Protein AF-A0A352SA47-F1 (afdb_monomer)

Nearest PDB structures (foldseek):
  4cxf-assembly1_A  TM=2.805E-01  e=4.822E+00  Cupriavidus metallidurans CH34

Radius of gyration: 16.5 Å; Cα contacts (8 Å, |Δi|>4): 156; chains: 1; bounding box: 42×21×45 Å

Structure (mmCIF, N/CA/C/O backbone):
data_AF-A0A352SA47-F1
#
_entry.id   AF-A0A352SA47-F1
#
loop_
_atom_site.group_PDB
_atom_site.id
_atom_site.type_symbol
_atom_site.label_atom_id
_atom_site.label_alt_id
_atom_site.label_comp_id
_atom_site.label_asym_id
_atom_site.label_entity_id
_atom_site.label_seq_id
_atom_site.pdbx_PDB_ins_code
_atom_site.Cartn_x
_atom_site.Cartn_y
_atom_site.Cartn_z
_atom_site.occupancy
_atom_site.B_iso_or_equiv
_atom_site.auth_seq_id
_atom_site.auth_comp_id
_atom_site.auth_asym_id
_atom_site.auth_atom_id
_atom_site.pdbx_PDB_model_num
ATOM 1 N N . MET A 1 1 ? 25.104 5.278 -18.952 1.00 51.91 1 MET A N 1
ATOM 2 C CA . MET A 1 1 ? 24.381 4.469 -19.954 1.00 51.91 1 MET A CA 1
ATOM 3 C C . MET A 1 1 ? 23.045 4.196 -19.289 1.00 51.91 1 MET A C 1
ATOM 5 O O . MET A 1 1 ? 23.077 3.979 -18.088 1.00 51.91 1 MET A O 1
ATOM 9 N N . ALA A 1 2 ? 21.920 4.401 -19.976 1.00 59.72 2 ALA A N 1
ATOM 10 C CA . ALA A 1 2 ? 20.608 4.219 -19.349 1.00 59.72 2 ALA A CA 1
ATOM 11 C C . ALA A 1 2 ? 20.424 2.747 -18.971 1.00 59.72 2 ALA A C 1
ATOM 13 O O . ALA A 1 2 ? 20.912 1.875 -19.696 1.00 59.72 2 ALA A O 1
ATOM 14 N N . ILE A 1 3 ? 19.754 2.482 -17.855 1.00 65.81 3 ILE A N 1
ATOM 15 C CA . ILE A 1 3 ? 19.500 1.116 -17.407 1.00 65.81 3 ILE A CA 1
ATOM 16 C C . ILE A 1 3 ? 18.311 0.573 -18.187 1.00 65.81 3 ILE A C 1
ATOM 18 O O . ILE A 1 3 ? 17.185 1.040 -18.040 1.00 65.81 3 ILE A O 1
ATOM 22 N N . GLU A 1 4 ? 18.568 -0.430 -19.022 1.00 72.25 4 GLU A N 1
ATOM 23 C CA . GLU A 1 4 ? 17.527 -1.169 -19.730 1.00 72.25 4 GLU A CA 1
ATOM 24 C C . GLU A 1 4 ? 17.240 -2.469 -18.971 1.00 72.25 4 GLU A C 1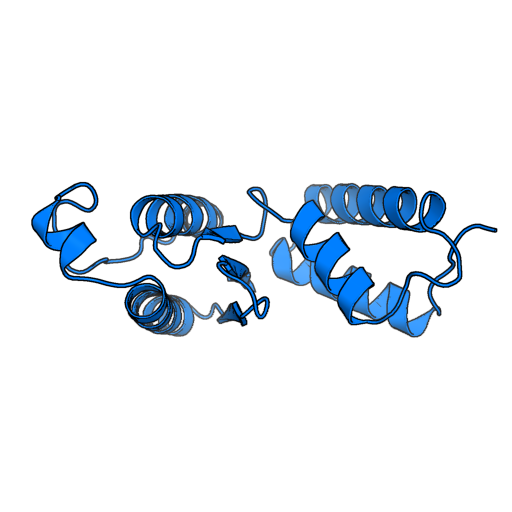
ATOM 26 O O . GLU A 1 4 ? 18.128 -3.304 -18.779 1.00 72.25 4 GLU A O 1
ATOM 31 N N . LEU A 1 5 ? 15.995 -2.642 -18.522 1.00 78.69 5 LEU A N 1
ATOM 32 C CA . LEU A 1 5 ? 15.537 -3.913 -17.963 1.00 78.69 5 LEU A CA 1
ATOM 33 C C . LEU A 1 5 ? 15.487 -4.980 -19.065 1.00 78.69 5 LEU A C 1
ATOM 35 O O . LEU A 1 5 ? 15.150 -4.692 -20.211 1.00 78.69 5 LEU A O 1
ATOM 39 N N . GLU A 1 6 ? 15.768 -6.234 -18.709 1.00 84.88 6 GLU A N 1
ATOM 40 C CA . GLU A 1 6 ? 15.513 -7.368 -19.604 1.00 84.88 6 GLU A CA 1
ATOM 41 C C . GLU A 1 6 ? 14.014 -7.447 -19.957 1.00 84.88 6 GLU A C 1
ATOM 43 O O . GLU A 1 6 ? 13.167 -7.163 -19.106 1.00 84.88 6 GLU A O 1
ATOM 48 N N . ASP A 1 7 ? 13.676 -7.892 -21.177 1.00 84.62 7 ASP A N 1
ATOM 49 C CA . ASP A 1 7 ? 12.287 -7.945 -21.673 1.00 84.62 7 ASP A CA 1
ATOM 50 C C . ASP A 1 7 ? 11.324 -8.633 -20.680 1.00 84.62 7 ASP A C 1
ATOM 52 O O . ASP A 1 7 ? 10.235 -8.131 -20.409 1.00 84.62 7 ASP A O 1
ATOM 56 N N . ASP A 1 8 ? 11.736 -9.759 -20.081 1.00 87.12 8 ASP A N 1
ATOM 57 C CA . ASP A 1 8 ? 10.920 -10.499 -19.107 1.00 87.12 8 ASP A CA 1
ATOM 58 C C . ASP A 1 8 ? 10.663 -9.695 -17.815 1.00 87.12 8 ASP A C 1
ATOM 60 O O . ASP A 1 8 ? 9.581 -9.783 -17.223 1.00 87.12 8 ASP A O 1
ATOM 64 N N . ALA A 1 9 ? 11.644 -8.902 -17.369 1.00 85.94 9 ALA A N 1
ATOM 65 C CA . ALA A 1 9 ? 11.528 -8.058 -16.183 1.00 85.94 9 ALA A CA 1
ATOM 66 C C . ALA A 1 9 ? 10.625 -6.846 -16.454 1.00 85.94 9 ALA A C 1
ATOM 68 O O . ALA A 1 9 ? 9.748 -6.544 -15.641 1.00 85.94 9 ALA A O 1
ATOM 69 N N . GLN A 1 10 ? 10.765 -6.209 -17.619 1.00 88.06 10 GLN A N 1
ATOM 70 C CA . GLN A 1 10 ? 9.882 -5.125 -18.055 1.00 88.06 10 GLN A CA 1
ATOM 71 C C . GLN A 1 10 ? 8.420 -5.588 -18.164 1.00 88.06 10 GLN A C 1
ATOM 73 O O . GLN A 1 10 ? 7.501 -4.902 -17.700 1.00 88.06 10 GLN A O 1
ATOM 78 N N . ASP A 1 11 ? 8.200 -6.785 -18.709 1.00 90.75 11 ASP A N 1
ATOM 79 C CA . ASP A 1 11 ? 6.885 -7.423 -18.786 1.00 90.75 11 ASP A CA 1
ATOM 80 C C . ASP A 1 11 ? 6.290 -7.679 -17.394 1.00 90.75 11 ASP A C 1
ATOM 82 O O . ASP A 1 11 ? 5.097 -7.448 -17.164 1.00 90.75 11 ASP A O 1
ATOM 86 N N . ALA A 1 12 ? 7.105 -8.161 -16.451 1.00 91.44 12 ALA A N 1
ATOM 87 C CA . ALA A 1 12 ? 6.676 -8.413 -15.079 1.00 91.44 12 ALA A CA 1
ATOM 88 C C . ALA A 1 12 ? 6.284 -7.116 -14.356 1.00 91.44 12 ALA A C 1
ATOM 90 O O . ALA A 1 12 ? 5.215 -7.057 -13.745 1.00 91.44 12 ALA A O 1
ATOM 91 N N . VAL A 1 13 ? 7.099 -6.067 -14.481 1.00 91.81 13 VAL A N 1
ATOM 92 C CA . VAL A 1 13 ? 6.841 -4.743 -13.897 1.00 91.81 13 VAL A CA 1
ATOM 93 C C . VAL A 1 13 ? 5.573 -4.119 -14.482 1.00 91.81 13 VAL A C 1
ATOM 95 O O . VAL A 1 13 ? 4.711 -3.648 -13.742 1.00 91.81 13 VAL A O 1
ATOM 98 N N . SER A 1 14 ? 5.393 -4.197 -15.801 1.00 91.94 14 SER A N 1
ATOM 99 C CA . SER A 1 14 ? 4.187 -3.695 -16.473 1.00 91.94 14 SER A CA 1
ATOM 100 C C . SER A 1 14 ? 2.919 -4.389 -15.979 1.00 91.94 14 SER A C 1
ATOM 102 O O . SER A 1 14 ? 1.900 -3.742 -15.724 1.00 91.94 14 SER A O 1
ATOM 104 N N . ARG A 1 15 ? 2.975 -5.713 -15.792 1.00 93.94 15 ARG A N 1
ATOM 105 C CA . ARG A 1 15 ? 1.858 -6.485 -15.227 1.00 93.94 15 ARG A CA 1
ATOM 106 C C . ARG A 1 15 ? 1.603 -6.125 -13.765 1.00 93.94 15 ARG A C 1
ATOM 108 O O . ARG A 1 15 ? 0.442 -6.057 -13.373 1.00 93.94 15 ARG A O 1
ATOM 115 N N . LEU A 1 16 ? 2.651 -5.877 -12.981 1.00 94.06 16 LEU A N 1
ATOM 116 C CA . LEU A 1 16 ? 2.525 -5.459 -11.586 1.00 94.06 16 LEU A CA 1
ATOM 117 C C . LEU A 1 16 ? 1.803 -4.111 -11.470 1.00 94.06 16 LEU A C 1
ATOM 119 O O . LEU A 1 16 ? 0.809 -4.032 -10.753 1.00 94.06 16 LEU A O 1
ATOM 123 N N . PHE A 1 17 ? 2.217 -3.087 -12.223 1.00 95.31 17 PHE A N 1
ATOM 124 C CA . PHE A 1 17 ? 1.521 -1.794 -12.216 1.00 95.31 17 PHE A CA 1
ATOM 125 C C . PHE A 1 17 ? 0.058 -1.916 -12.651 1.00 95.31 17 PHE A C 1
ATOM 127 O O . PHE A 1 17 ? -0.811 -1.276 -12.062 1.00 95.31 17 PHE A O 1
ATOM 134 N N . ALA A 1 18 ? -0.242 -2.763 -13.639 1.00 94.81 18 ALA A N 1
ATOM 135 C CA . ALA A 1 18 ? -1.621 -2.996 -14.060 1.00 94.81 18 ALA A CA 1
ATOM 136 C C . ALA A 1 18 ? -2.487 -3.617 -12.946 1.00 94.81 18 ALA A C 1
ATOM 138 O O . ALA A 1 18 ? -3.664 -3.270 -12.828 1.00 94.81 18 ALA A O 1
ATOM 139 N N . LEU A 1 19 ? -1.912 -4.511 -12.131 1.00 95.38 19 LEU A N 1
ATOM 140 C CA . LEU A 1 19 ? -2.580 -5.100 -10.965 1.00 95.38 19 LEU A CA 1
ATOM 141 C C . LEU A 1 19 ? -2.781 -4.065 -9.851 1.00 95.38 19 LEU A C 1
ATOM 143 O O . LEU A 1 19 ? -3.899 -3.908 -9.377 1.00 95.38 19 LEU A O 1
ATOM 147 N N . ILE A 1 20 ? -1.732 -3.318 -9.496 1.00 95.44 20 ILE A N 1
ATOM 148 C CA . ILE A 1 20 ? -1.760 -2.267 -8.458 1.00 95.44 20 ILE A CA 1
ATOM 149 C C . ILE A 1 20 ? -2.789 -1.172 -8.781 1.00 95.44 20 ILE A C 1
ATOM 151 O O . ILE A 1 20 ? -3.477 -0.638 -7.909 1.00 95.44 20 ILE A O 1
ATOM 155 N N . ASN A 1 21 ? -2.910 -0.825 -10.061 1.00 94.81 21 ASN A N 1
ATOM 156 C CA . ASN A 1 21 ? -3.860 0.178 -10.528 1.00 94.81 21 ASN A CA 1
ATOM 157 C C . ASN A 1 21 ? -5.235 -0.400 -10.864 1.00 94.81 21 ASN A C 1
ATOM 159 O O . ASN A 1 21 ? -6.076 0.321 -11.396 1.00 94.81 21 ASN A O 1
ATOM 163 N N . LEU A 1 22 ? -5.475 -1.682 -10.568 1.00 92.00 22 LEU A N 1
ATOM 164 C CA . LEU A 1 22 ? -6.785 -2.326 -10.683 1.00 92.00 22 LEU A CA 1
ATOM 165 C C . LEU A 1 22 ? -7.396 -2.195 -12.091 1.00 92.00 22 LEU A C 1
ATOM 167 O O . LEU A 1 22 ? -8.611 -2.092 -12.266 1.00 92.00 22 LEU A O 1
ATOM 171 N N . GLY A 1 23 ? -6.538 -2.188 -13.115 1.00 87.25 23 GLY A N 1
ATOM 172 C CA . GLY A 1 23 ? -6.934 -2.007 -14.511 1.00 87.25 23 GLY A CA 1
ATOM 173 C C . GLY A 1 23 ? -7.043 -0.556 -14.998 1.00 87.25 23 GLY A C 1
ATOM 174 O O . GLY A 1 23 ? -7.391 -0.362 -16.166 1.00 87.25 23 GLY A O 1
ATOM 175 N N . ASP A 1 24 ? -6.715 0.459 -14.188 1.00 93.19 24 ASP A N 1
ATOM 176 C CA . ASP A 1 24 ? -6.580 1.840 -14.670 1.00 93.19 24 ASP A CA 1
ATOM 177 C C . ASP A 1 24 ? -5.356 1.966 -15.592 1.00 93.19 24 ASP A C 1
ATOM 179 O O . ASP A 1 24 ? -4.200 2.107 -15.174 1.00 93.19 24 ASP A O 1
ATOM 183 N N . THR A 1 25 ? -5.627 1.916 -16.897 1.00 92.81 25 THR A N 1
ATOM 184 C CA . THR A 1 25 ? -4.597 1.995 -17.939 1.00 92.81 25 THR A CA 1
ATOM 185 C C . THR A 1 25 ? -3.894 3.351 -17.993 1.00 92.81 25 THR A C 1
ATOM 187 O O . THR A 1 25 ? -2.734 3.411 -18.403 1.00 92.81 25 THR A O 1
ATOM 190 N N . GLN A 1 26 ? -4.567 4.439 -17.597 1.00 94.31 26 GLN A N 1
ATOM 191 C CA . GLN A 1 26 ? -3.983 5.778 -17.640 1.00 94.31 26 GLN A CA 1
ATOM 192 C C . GLN A 1 26 ? -2.973 5.945 -16.506 1.00 94.31 26 GLN A C 1
ATOM 194 O O . GLN A 1 26 ? -1.846 6.371 -16.766 1.00 94.31 26 GLN A O 1
ATOM 199 N N . GLN A 1 27 ? -3.344 5.548 -15.285 1.00 93.19 27 GLN A N 1
ATOM 200 C CA . GLN A 1 27 ? -2.436 5.558 -14.137 1.00 93.19 27 GLN A CA 1
ATOM 201 C C . GLN A 1 27 ? -1.253 4.608 -14.363 1.00 93.19 27 GLN A C 1
ATOM 203 O O . GLN A 1 27 ? -0.107 5.012 -14.180 1.00 93.19 27 GLN A O 1
ATOM 208 N N . THR A 1 28 ? -1.516 3.404 -14.884 1.00 95.19 28 THR A N 1
ATOM 209 C CA . THR A 1 28 ? -0.475 2.416 -15.223 1.00 95.19 28 THR A CA 1
ATOM 210 C C . THR A 1 28 ? 0.540 2.969 -16.218 1.00 95.19 28 THR A C 1
ATOM 212 O O . THR A 1 28 ? 1.740 2.872 -15.987 1.00 95.19 28 THR A O 1
ATOM 215 N N . THR A 1 29 ? 0.075 3.588 -17.310 1.00 94.81 29 THR A N 1
ATOM 216 C CA . THR A 1 29 ? 0.976 4.156 -18.327 1.00 94.81 29 THR A CA 1
ATOM 217 C C . THR A 1 29 ? 1.823 5.282 -17.737 1.00 94.81 29 THR A C 1
ATOM 219 O O . THR A 1 29 ? 3.024 5.326 -17.973 1.00 94.81 29 THR A O 1
ATOM 222 N N . ARG A 1 30 ? 1.217 6.170 -16.936 1.00 95.56 30 ARG A N 1
ATOM 223 C CA . ARG A 1 30 ? 1.944 7.272 -16.293 1.00 95.56 30 ARG A CA 1
ATOM 224 C C . ARG A 1 30 ? 3.032 6.757 -15.348 1.00 95.56 30 ARG A C 1
ATOM 226 O O . ARG A 1 30 ? 4.149 7.253 -15.404 1.00 95.56 30 ARG A O 1
ATOM 233 N N . GLN A 1 31 ? 2.711 5.786 -14.496 1.00 95.50 31 GLN A N 1
ATOM 234 C CA . GLN A 1 31 ? 3.663 5.228 -13.532 1.00 95.50 31 GLN A CA 1
ATOM 235 C C . GLN A 1 31 ? 4.795 4.450 -14.210 1.00 95.50 31 GLN A C 1
ATOM 237 O O . GLN A 1 31 ? 5.937 4.546 -13.772 1.00 95.50 31 GLN A O 1
ATOM 242 N N . LEU A 1 32 ? 4.513 3.755 -15.315 1.00 94.00 32 LEU A N 1
ATOM 243 C CA . LEU A 1 32 ? 5.557 3.127 -16.127 1.00 94.00 32 LEU A CA 1
ATOM 244 C C . LEU A 1 32 ? 6.517 4.155 -16.727 1.00 94.00 32 LEU A C 1
ATOM 246 O O . LEU A 1 32 ? 7.721 3.963 -16.630 1.00 94.00 32 LEU A O 1
ATOM 250 N N . THR A 1 33 ? 6.006 5.266 -17.265 1.00 94.38 33 THR A N 1
ATOM 251 C CA . THR A 1 33 ? 6.866 6.350 -17.764 1.00 94.38 33 THR A CA 1
ATOM 252 C C . THR A 1 33 ? 7.733 6.945 -16.655 1.00 94.38 33 THR A C 1
ATOM 254 O O . THR A 1 33 ? 8.917 7.157 -16.873 1.00 94.38 33 THR A O 1
ATOM 257 N N . LEU A 1 34 ? 7.185 7.156 -15.452 1.00 94.44 34 LEU A N 1
ATOM 258 C CA . LEU A 1 34 ? 7.977 7.632 -14.309 1.00 94.44 34 LEU A CA 1
ATOM 259 C C . LEU A 1 34 ? 9.086 6.646 -13.923 1.00 94.44 34 LEU A C 1
ATOM 261 O O . LEU A 1 34 ? 10.173 7.068 -13.538 1.00 94.44 34 LEU A O 1
ATOM 265 N N . LEU A 1 35 ? 8.825 5.341 -14.030 1.00 91.94 35 LEU A N 1
ATOM 266 C CA . LEU A 1 35 ? 9.842 4.330 -13.767 1.00 91.94 35 LEU A CA 1
ATOM 267 C C . LEU A 1 35 ? 10.930 4.337 -14.842 1.00 91.94 35 LEU A C 1
ATOM 269 O O . LEU A 1 35 ? 12.103 4.261 -14.501 1.00 91.94 35 LEU A O 1
ATOM 273 N N . GLU A 1 36 ? 10.555 4.434 -16.118 1.00 90.31 36 GLU A N 1
ATOM 274 C CA . GLU A 1 36 ? 11.511 4.555 -17.225 1.00 90.31 36 GLU A CA 1
ATOM 275 C C . GLU A 1 36 ? 12.420 5.777 -17.026 1.00 90.31 36 GLU A C 1
ATOM 277 O O . GLU A 1 36 ? 13.639 5.642 -17.083 1.00 90.31 36 GLU A O 1
ATOM 282 N N . GLU A 1 37 ? 11.849 6.935 -16.680 1.00 91.06 37 GLU A N 1
ATOM 283 C CA . GLU A 1 37 ? 12.605 8.153 -16.358 1.00 91.06 37 GLU A CA 1
ATOM 284 C C . GLU A 1 37 ? 13.556 7.943 -15.163 1.00 91.06 37 GLU A C 1
ATOM 286 O O . GLU A 1 37 ? 14.724 8.326 -15.223 1.00 91.06 37 GLU A O 1
ATOM 291 N N . ALA A 1 38 ? 13.096 7.282 -14.094 1.00 88.69 38 ALA A N 1
ATOM 292 C CA . ALA A 1 38 ? 13.930 6.989 -12.927 1.00 88.69 38 ALA A CA 1
ATOM 293 C C . ALA A 1 38 ? 15.090 6.023 -13.243 1.00 88.69 38 ALA A C 1
ATOM 295 O O . ALA A 1 38 ? 16.180 6.165 -12.688 1.00 88.69 38 ALA A O 1
ATOM 296 N N . LEU A 1 39 ? 14.875 5.051 -14.135 1.00 86.25 39 LEU A N 1
ATOM 297 C CA . LEU A 1 39 ? 15.903 4.102 -14.577 1.00 86.25 39 LEU A CA 1
ATOM 298 C C . LEU A 1 39 ? 16.916 4.735 -15.541 1.00 86.25 39 LEU A C 1
ATOM 300 O O . LEU A 1 39 ? 18.081 4.335 -15.554 1.00 86.25 39 LEU A O 1
ATOM 304 N N . GLU A 1 40 ? 16.507 5.727 -16.334 1.00 86.31 40 GLU A N 1
ATOM 305 C CA . GLU A 1 40 ? 17.422 6.509 -17.174 1.00 86.31 40 GLU A CA 1
ATOM 306 C C . GLU A 1 40 ? 18.388 7.364 -16.339 1.00 86.31 40 GLU A C 1
ATOM 308 O O . GLU A 1 40 ? 19.558 7.507 -16.715 1.00 86.31 40 GLU A O 1
ATOM 313 N N . ASP A 1 41 ? 17.908 7.898 -15.213 1.00 83.12 41 ASP A N 1
ATOM 314 C CA . ASP A 1 41 ? 18.685 8.726 -14.283 1.00 83.12 41 ASP A CA 1
ATOM 315 C C . ASP A 1 41 ? 19.559 7.906 -13.311 1.00 83.12 41 ASP A C 1
ATOM 317 O O . ASP A 1 41 ? 20.484 8.454 -12.704 1.00 83.12 41 ASP A O 1
ATOM 321 N N . ALA A 1 42 ? 19.300 6.604 -13.167 1.00 79.62 42 ALA A N 1
ATOM 322 C CA . ALA A 1 42 ? 20.062 5.710 -12.298 1.00 79.62 42 ALA A CA 1
ATOM 323 C C . ALA A 1 42 ? 21.415 5.293 -12.916 1.00 79.62 42 ALA A C 1
ATOM 325 O O . ALA A 1 42 ? 21.554 5.100 -14.127 1.00 79.62 42 ALA A O 1
ATOM 326 N N . GLU A 1 43 ? 22.445 5.136 -12.077 1.00 70.75 43 GLU A N 1
ATOM 327 C CA . GLU A 1 43 ? 23.757 4.641 -12.512 1.00 70.75 43 GLU A CA 1
ATOM 328 C C . GLU A 1 43 ? 23.738 3.105 -12.659 1.00 70.75 43 GLU A C 1
ATOM 330 O O . GLU A 1 43 ? 23.153 2.405 -11.842 1.00 70.75 43 GLU A O 1
ATOM 335 N N . GLU A 1 44 ? 24.389 2.553 -13.695 1.00 62.69 44 GLU A N 1
ATOM 336 C CA . GLU A 1 44 ? 24.332 1.117 -14.068 1.00 62.69 44 GLU A CA 1
ATOM 337 C C . GLU A 1 44 ? 24.664 0.120 -12.938 1.00 62.69 44 GLU A C 1
ATOM 339 O O . GLU A 1 44 ? 24.214 -1.022 -12.988 1.00 62.69 44 GLU A O 1
ATOM 344 N N . ASP A 1 45 ? 25.442 0.532 -11.933 1.00 60.28 45 ASP A N 1
ATOM 345 C CA . ASP A 1 45 ? 25.815 -0.299 -10.779 1.00 60.28 45 ASP A CA 1
ATOM 346 C C . ASP A 1 45 ? 24.781 -0.247 -9.622 1.00 60.28 45 ASP A C 1
ATOM 348 O O . ASP A 1 45 ? 24.936 -0.990 -8.651 1.00 60.28 45 ASP A O 1
ATOM 352 N N . ASP A 1 46 ? 23.730 0.582 -9.715 1.00 59.41 46 ASP A N 1
ATOM 353 C CA . ASP A 1 46 ? 22.775 0.862 -8.625 1.00 59.41 46 ASP A CA 1
ATOM 354 C C . ASP A 1 46 ? 21.435 0.105 -8.721 1.00 59.41 46 ASP A C 1
ATOM 356 O O . ASP A 1 46 ? 20.636 0.176 -7.786 1.00 59.41 46 ASP A O 1
ATOM 360 N N . VAL A 1 47 ? 21.146 -0.627 -9.807 1.00 63.62 47 VAL A N 1
ATOM 361 C CA . VAL A 1 47 ? 19.847 -1.318 -9.957 1.00 6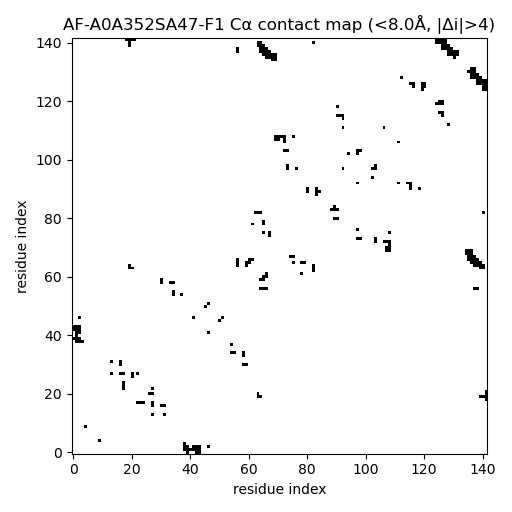3.62 47 VAL A CA 1
ATOM 362 C C . VAL A 1 47 ? 19.969 -2.808 -9.672 1.00 63.62 47 VAL A C 1
ATOM 364 O O . VAL A 1 47 ? 20.144 -3.642 -10.559 1.00 63.62 47 VAL A O 1
ATOM 367 N N . ASP A 1 48 ? 19.828 -3.147 -8.395 1.00 79.62 48 ASP A N 1
ATOM 368 C CA . ASP A 1 48 ? 19.436 -4.483 -7.969 1.00 79.62 48 ASP A CA 1
ATOM 369 C C . ASP A 1 48 ? 17.906 -4.585 -7.788 1.00 79.62 48 ASP A C 1
ATOM 371 O O . ASP A 1 48 ? 17.145 -3.635 -7.998 1.00 79.62 48 ASP A O 1
ATOM 375 N N . ALA A 1 49 ? 17.425 -5.781 -7.437 1.00 79.94 49 ALA A N 1
ATOM 376 C CA . ALA A 1 49 ? 15.993 -6.020 -7.257 1.00 79.94 49 ALA A CA 1
ATOM 377 C C . ALA A 1 49 ? 15.386 -5.183 -6.114 1.00 79.94 49 ALA A C 1
ATOM 379 O O . ALA A 1 49 ? 14.200 -4.859 -6.160 1.00 79.94 49 ALA A O 1
ATOM 380 N N . GLU A 1 50 ? 16.181 -4.845 -5.097 1.00 82.56 50 GLU A N 1
ATOM 381 C CA . GLU A 1 50 ? 15.748 -4.047 -3.949 1.00 82.56 50 GLU A CA 1
ATOM 382 C C . GLU A 1 50 ? 15.632 -2.568 -4.330 1.00 82.56 50 GLU A C 1
ATOM 384 O O . GLU A 1 50 ? 14.614 -1.938 -4.040 1.00 82.56 50 GLU A O 1
ATOM 389 N N . ALA A 1 51 ? 16.606 -2.043 -5.074 1.00 84.31 51 ALA A N 1
ATOM 390 C CA . ALA A 1 51 ? 16.569 -0.708 -5.650 1.00 84.31 51 ALA A CA 1
ATOM 391 C C . ALA A 1 51 ? 15.369 -0.540 -6.590 1.00 84.31 51 ALA A C 1
ATOM 393 O O . ALA A 1 51 ? 14.636 0.440 -6.469 1.00 84.31 51 ALA A O 1
ATOM 394 N N . LEU A 1 52 ? 15.099 -1.518 -7.463 1.00 86.88 52 LEU A N 1
ATOM 395 C CA . LEU A 1 52 ? 13.927 -1.483 -8.343 1.00 86.88 52 LEU A CA 1
ATOM 396 C C . LEU A 1 52 ? 12.613 -1.470 -7.547 1.00 86.88 52 LEU A C 1
ATOM 398 O O . LEU A 1 52 ? 11.713 -0.688 -7.855 1.00 86.88 52 LEU A O 1
ATOM 402 N N . LEU A 1 53 ? 12.495 -2.311 -6.514 1.00 87.81 53 LEU A N 1
ATOM 403 C CA . LEU A 1 53 ? 11.306 -2.340 -5.661 1.00 87.81 53 LEU A CA 1
ATOM 404 C C . LEU A 1 53 ? 11.124 -1.019 -4.902 1.00 87.81 53 LEU A C 1
ATOM 406 O O . LEU A 1 53 ? 9.999 -0.535 -4.781 1.00 87.81 53 LEU A O 1
ATOM 410 N N . SER A 1 54 ? 12.224 -0.415 -4.449 1.00 88.88 54 SER A N 1
ATOM 411 C CA . SER A 1 54 ? 12.235 0.907 -3.822 1.00 88.88 54 SER A CA 1
ATOM 412 C C . SER A 1 54 ? 11.732 1.993 -4.782 1.00 88.88 54 SER A C 1
ATOM 414 O O . SER A 1 54 ? 10.843 2.758 -4.418 1.00 88.88 54 SER A O 1
ATOM 416 N N . GLN A 1 55 ? 12.188 2.000 -6.042 1.00 91.50 55 GLN A N 1
ATOM 417 C CA . GLN A 1 55 ? 11.692 2.940 -7.061 1.00 91.50 55 GLN A CA 1
ATOM 418 C C . GLN A 1 55 ? 10.197 2.757 -7.340 1.00 91.50 55 GLN A C 1
ATOM 420 O O . GLN A 1 55 ? 9.446 3.729 -7.381 1.00 91.50 55 GLN A O 1
ATOM 425 N N . ILE A 1 56 ? 9.736 1.509 -7.482 1.00 92.81 56 ILE A N 1
ATOM 426 C CA . ILE A 1 56 ? 8.305 1.221 -7.658 1.00 92.81 56 ILE A CA 1
ATOM 427 C C . ILE A 1 56 ? 7.512 1.761 -6.466 1.00 92.81 56 ILE A C 1
ATOM 429 O O . ILE A 1 56 ? 6.494 2.417 -6.668 1.00 92.81 56 ILE A O 1
ATOM 433 N N . LYS A 1 57 ? 7.995 1.525 -5.243 1.00 92.94 57 LYS A N 1
ATOM 434 C CA . LYS A 1 57 ? 7.392 2.030 -4.008 1.00 92.94 57 LYS A CA 1
ATOM 435 C C . LYS A 1 57 ? 7.282 3.555 -4.005 1.00 92.94 57 LYS A C 1
ATOM 437 O O . LYS A 1 57 ? 6.219 4.052 -3.662 1.00 92.94 57 LYS A O 1
ATOM 442 N N . GLU A 1 58 ? 8.312 4.289 -4.425 1.00 92.56 58 GLU A N 1
ATOM 443 C CA . GLU A 1 58 ? 8.260 5.760 -4.522 1.00 92.56 58 GLU A CA 1
ATOM 444 C C . GLU A 1 58 ? 7.230 6.238 -5.561 1.00 92.56 58 GLU A C 1
ATOM 446 O O . GLU A 1 58 ? 6.532 7.223 -5.341 1.00 92.56 58 GLU A O 1
ATOM 451 N N . ILE A 1 59 ? 7.095 5.526 -6.683 1.00 94.94 59 ILE A N 1
ATOM 452 C CA . ILE A 1 59 ? 6.193 5.901 -7.785 1.00 94.94 59 ILE A CA 1
ATOM 453 C C . ILE A 1 59 ? 4.717 5.648 -7.455 1.00 94.94 59 ILE A C 1
ATOM 455 O O . ILE A 1 59 ? 3.839 6.370 -7.937 1.00 94.94 59 ILE A O 1
ATOM 459 N N . ILE A 1 60 ? 4.422 4.589 -6.701 1.00 93.88 60 ILE A N 1
ATOM 460 C CA . ILE A 1 60 ? 3.043 4.251 -6.321 1.00 93.88 60 ILE A CA 1
ATOM 461 C C . ILE A 1 60 ? 2.600 4.942 -5.035 1.00 93.88 60 ILE A C 1
ATOM 463 O O . ILE A 1 60 ? 1.397 4.958 -4.766 1.00 93.88 60 ILE A O 1
ATOM 467 N N . ASP A 1 61 ? 3.532 5.468 -4.239 1.00 90.06 61 ASP A N 1
ATOM 468 C CA . ASP A 1 61 ? 3.221 6.062 -2.943 1.00 90.06 61 ASP A CA 1
ATOM 469 C C . ASP A 1 61 ? 2.140 7.141 -3.071 1.00 90.06 61 ASP A C 1
ATOM 471 O O . ASP A 1 61 ? 2.125 7.932 -4.017 1.00 90.06 61 ASP A O 1
ATOM 475 N N . TRP A 1 62 ? 1.199 7.131 -2.130 1.00 78.81 62 TRP A N 1
ATOM 476 C CA . TRP A 1 62 ? 0.067 8.059 -2.049 1.00 78.81 62 TRP A CA 1
ATOM 477 C C . TRP A 1 62 ? -0.929 8.046 -3.232 1.00 78.81 62 TRP A C 1
ATOM 479 O O . TRP A 1 62 ? -1.943 8.743 -3.200 1.00 78.81 62 TRP A O 1
ATOM 489 N N . GLU A 1 63 ? -0.680 7.263 -4.287 1.00 88.94 63 GLU A N 1
ATOM 490 C CA . GLU A 1 63 ? -1.550 7.183 -5.469 1.00 88.94 63 GLU A CA 1
ATOM 491 C C . GLU A 1 63 ? -2.155 5.792 -5.668 1.00 88.94 63 GLU A C 1
ATOM 493 O O . GLU A 1 63 ? -3.334 5.651 -6.009 1.00 88.94 63 GLU A O 1
ATOM 498 N N . SER A 1 64 ? -1.341 4.751 -5.511 1.00 92.50 64 SER A N 1
ATOM 499 C CA . SER A 1 64 ? -1.784 3.363 -5.640 1.00 92.50 64 SER A CA 1
ATOM 500 C C . SER A 1 64 ? -1.118 2.366 -4.694 1.00 92.50 64 SER A C 1
ATOM 502 O O . SER A 1 64 ? -1.489 1.191 -4.689 1.00 92.50 64 SER A O 1
ATOM 504 N N . GLY A 1 65 ? -0.231 2.846 -3.830 1.00 94.12 65 GLY A N 1
ATOM 505 C CA . GLY A 1 65 ? 0.286 2.153 -2.663 1.00 94.12 65 GLY A CA 1
ATOM 506 C C . GLY A 1 65 ? 0.364 3.092 -1.462 1.00 94.12 65 GLY A C 1
ATOM 507 O O . GLY A 1 65 ? -0.188 4.192 -1.477 1.00 94.12 65 GLY A O 1
ATOM 508 N N . PHE A 1 66 ? 1.040 2.641 -0.417 1.00 94.56 66 PHE A N 1
ATOM 509 C CA . PHE A 1 66 ? 1.296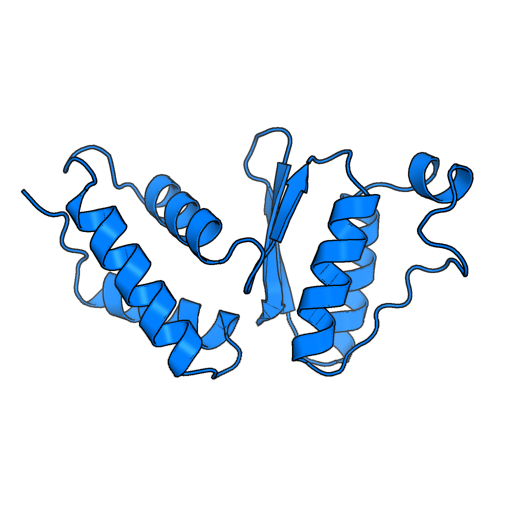 3.418 0.788 1.00 94.56 66 PHE A CA 1
ATOM 510 C C . PHE A 1 66 ? 2.742 3.237 1.243 1.00 94.56 66 PHE A C 1
ATOM 512 O O . PHE A 1 66 ? 3.346 2.181 1.025 1.00 94.56 66 PHE A O 1
ATOM 519 N N . TYR A 1 67 ? 3.257 4.246 1.935 1.00 94.81 67 TYR A N 1
ATOM 520 C CA . TYR A 1 67 ? 4.480 4.191 2.718 1.00 94.81 67 TYR A CA 1
ATOM 521 C C . TYR A 1 67 ? 4.301 4.978 4.016 1.00 94.81 67 TYR A C 1
ATOM 523 O O . TYR A 1 67 ? 4.069 6.184 3.992 1.00 94.81 67 TYR A O 1
ATOM 531 N N . VAL A 1 68 ? 4.395 4.297 5.157 1.00 94.19 68 VAL A N 1
ATOM 532 C CA . VAL A 1 68 ? 4.068 4.876 6.469 1.00 94.19 68 VAL A CA 1
ATOM 533 C C . VAL A 1 68 ? 5.109 4.521 7.520 1.00 94.19 68 VAL A C 1
ATOM 535 O O . VAL A 1 68 ? 5.659 3.421 7.507 1.00 94.19 68 VAL A O 1
ATOM 538 N N . ASP A 1 69 ? 5.374 5.447 8.445 1.00 94.12 69 ASP A N 1
ATOM 539 C CA . ASP A 1 69 ? 6.234 5.192 9.608 1.00 94.12 69 ASP A CA 1
ATOM 540 C C . ASP A 1 69 ? 5.583 4.132 10.509 1.00 94.12 69 ASP A C 1
ATOM 542 O O . ASP A 1 69 ? 4.365 4.108 10.697 1.00 94.12 69 ASP A O 1
ATOM 546 N N . TRP A 1 70 ? 6.394 3.241 11.078 1.00 92.81 70 TRP A N 1
ATOM 547 C CA . TRP A 1 70 ? 5.917 2.113 11.885 1.00 92.81 70 TRP A CA 1
ATOM 548 C C . TRP A 1 70 ? 5.082 2.514 13.112 1.00 92.81 70 TRP A C 1
ATOM 550 O O . TRP A 1 70 ? 4.309 1.692 13.611 1.00 92.81 70 TRP A O 1
ATOM 560 N N . LYS A 1 71 ? 5.241 3.747 13.612 1.00 92.06 71 LYS A N 1
ATOM 561 C CA . LYS A 1 71 ? 4.474 4.282 14.750 1.00 92.06 71 LYS A CA 1
ATOM 562 C C . LYS A 1 71 ? 3.313 5.186 14.327 1.00 92.06 71 LYS A C 1
ATOM 564 O O . LYS A 1 71 ? 2.568 5.641 15.189 1.00 92.06 71 LYS A O 1
ATOM 569 N N . ASP A 1 72 ? 3.197 5.502 13.039 1.00 94.12 72 ASP A N 1
ATOM 570 C CA . ASP A 1 72 ? 2.216 6.458 12.528 1.00 94.12 72 ASP A CA 1
ATOM 571 C C . ASP A 1 72 ? 0.934 5.740 12.094 1.00 94.12 72 ASP A C 1
ATOM 573 O O . ASP A 1 72 ? 0.658 5.495 10.916 1.00 94.12 72 ASP A O 1
ATOM 577 N N . VAL A 1 73 ? 0.167 5.357 13.113 1.00 95.06 73 VAL A N 1
ATOM 578 C CA . VAL A 1 73 ? -1.130 4.694 12.972 1.00 95.06 73 VAL A CA 1
ATOM 579 C C . VAL A 1 73 ? -2.127 5.560 12.198 1.00 95.06 73 VAL A C 1
ATOM 581 O O . VAL A 1 73 ? -2.843 5.049 11.336 1.00 95.06 73 VAL A O 1
ATOM 584 N N . GLU A 1 74 ? -2.158 6.860 12.486 1.00 94.19 74 GLU A N 1
ATOM 585 C CA . GLU A 1 74 ? -3.085 7.811 11.868 1.00 94.19 74 GLU A CA 1
ATOM 586 C C . GLU A 1 74 ? -2.856 7.881 10.353 1.00 94.19 74 GLU A C 1
ATOM 588 O O . GLU A 1 74 ? -3.792 7.690 9.568 1.00 94.19 74 GLU A O 1
ATOM 593 N N . SER A 1 75 ? -1.597 8.048 9.931 1.00 93.12 75 SER A N 1
ATOM 594 C CA . SER A 1 75 ? -1.245 8.056 8.510 1.00 93.12 75 SER A CA 1
ATOM 595 C C . SER A 1 75 ? -1.573 6.728 7.828 1.00 93.12 75 SER A C 1
ATOM 597 O O . SER A 1 75 ? -2.049 6.741 6.691 1.00 93.12 75 SER A O 1
ATOM 599 N N . PHE A 1 76 ? -1.378 5.584 8.497 1.00 95.06 76 PHE A N 1
ATOM 600 C CA . PHE A 1 76 ? -1.747 4.278 7.937 1.00 95.06 76 PHE A CA 1
ATOM 601 C C . PHE A 1 76 ? -3.248 4.165 7.659 1.00 95.06 76 PHE A C 1
ATOM 603 O O . PHE A 1 76 ? -3.636 3.787 6.550 1.00 95.06 76 PHE A O 1
ATOM 610 N N . ILE A 1 77 ? -4.085 4.537 8.629 1.00 95.38 77 ILE A N 1
ATOM 611 C CA . ILE A 1 77 ? -5.545 4.526 8.479 1.00 95.38 77 ILE A CA 1
ATOM 612 C C . ILE A 1 77 ? -5.967 5.447 7.331 1.00 95.38 77 ILE A C 1
ATOM 614 O O . ILE A 1 77 ? -6.724 5.032 6.451 1.00 95.38 77 ILE A O 1
ATOM 618 N N . GLY A 1 78 ? -5.436 6.672 7.298 1.00 94.25 78 GLY A N 1
ATOM 619 C CA . GLY A 1 78 ? -5.732 7.648 6.250 1.00 94.25 78 GLY A CA 1
ATOM 620 C C . GLY A 1 78 ? -5.366 7.149 4.850 1.00 94.25 78 GLY A C 1
ATOM 621 O O . GLY A 1 78 ? -6.209 7.182 3.948 1.00 94.25 78 GLY A O 1
ATOM 622 N N . CYS A 1 79 ? -4.146 6.623 4.679 1.00 94.06 79 CYS A N 1
ATOM 623 C CA . CYS A 1 79 ? -3.691 6.036 3.413 1.00 94.06 79 CYS A CA 1
ATOM 624 C C . CYS A 1 79 ? -4.613 4.908 2.966 1.00 94.06 79 CYS A C 1
ATOM 626 O O . CYS A 1 79 ? -5.049 4.861 1.815 1.00 94.06 79 CYS A O 1
ATOM 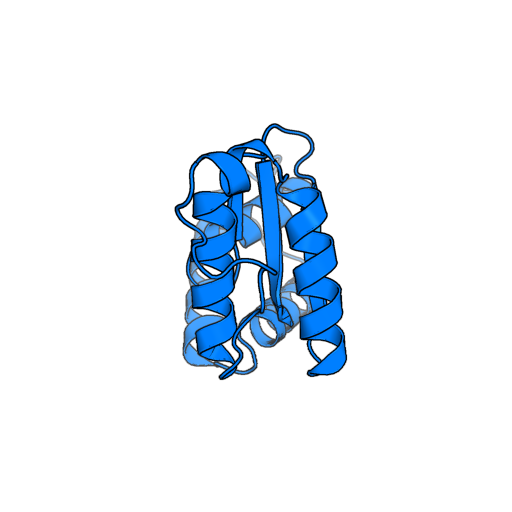628 N N . LEU A 1 80 ? -4.896 3.972 3.872 1.00 95.44 80 LEU A N 1
ATOM 629 C CA . LEU A 1 80 ? -5.622 2.775 3.499 1.00 95.44 80 LEU A CA 1
ATOM 630 C C . LEU A 1 80 ? -7.086 3.077 3.191 1.00 95.44 80 LEU A C 1
ATOM 632 O O . LEU A 1 80 ? -7.615 2.508 2.239 1.00 95.44 80 LEU A O 1
ATOM 636 N N . ASN A 1 81 ? -7.711 4.010 3.912 1.00 94.94 81 ASN A N 1
ATOM 637 C CA . ASN A 1 81 ? -9.052 4.492 3.588 1.00 94.94 81 ASN A CA 1
ATOM 638 C C . ASN A 1 81 ? -9.089 5.075 2.168 1.00 94.94 81 ASN A C 1
ATOM 640 O O . ASN A 1 81 ? -9.921 4.660 1.364 1.00 94.94 81 ASN A O 1
ATOM 644 N N . GLN A 1 82 ? -8.136 5.940 1.807 1.00 93.38 82 GLN A N 1
ATOM 645 C CA . GLN A 1 82 ? -8.049 6.506 0.455 1.00 93.38 82 GLN A CA 1
ATOM 646 C C . GLN A 1 82 ? -7.835 5.430 -0.625 1.00 93.38 82 GLN A C 1
ATOM 648 O O . GLN A 1 82 ? -8.425 5.493 -1.707 1.00 93.38 82 GLN A O 1
ATOM 653 N N . LEU A 1 83 ? -7.008 4.418 -0.352 1.00 94.38 83 LEU A N 1
ATOM 654 C CA . LEU A 1 83 ? -6.820 3.298 -1.275 1.00 94.38 83 LEU A CA 1
ATOM 655 C C . LEU A 1 83 ? -8.092 2.450 -1.411 1.00 94.38 83 LEU A C 1
ATOM 657 O O . LEU A 1 83 ? -8.409 2.015 -2.518 1.00 94.38 83 LEU A O 1
ATOM 661 N N . CYS A 1 84 ? -8.834 2.241 -0.322 1.00 94.62 84 CYS A N 1
ATOM 662 C CA . CYS A 1 84 ? -10.081 1.478 -0.322 1.00 94.62 84 CYS A CA 1
ATOM 663 C C . CYS A 1 84 ? -11.237 2.233 -1.003 1.00 94.62 84 CYS A C 1
ATOM 665 O O . CYS A 1 84 ? -12.059 1.606 -1.672 1.00 94.62 84 CYS A O 1
ATOM 667 N N . GLU A 1 85 ? -11.254 3.569 -0.968 1.00 93.44 85 GLU A N 1
ATOM 668 C CA . GLU A 1 85 ? -12.213 4.379 -1.736 1.00 93.44 85 GLU A CA 1
ATOM 669 C C . GLU A 1 85 ? -12.143 4.084 -3.246 1.00 93.44 85 GLU A C 1
ATOM 671 O O . GLU A 1 85 ? -13.166 4.090 -3.933 1.00 93.44 85 GLU A O 1
ATOM 676 N N . ARG A 1 86 ? -10.955 3.749 -3.777 1.00 91.00 86 ARG A N 1
ATOM 677 C CA . ARG A 1 86 ? -10.764 3.394 -5.200 1.00 91.00 86 ARG A CA 1
ATOM 678 C C . ARG A 1 86 ? -11.497 2.109 -5.597 1.00 91.00 86 ARG A C 1
ATOM 680 O O . ARG A 1 86 ? -11.796 1.923 -6.776 1.00 91.00 86 ARG A O 1
ATOM 687 N N . ILE A 1 87 ? -11.771 1.236 -4.629 1.00 92.44 87 ILE A N 1
ATOM 688 C CA . ILE A 1 87 ? -12.475 -0.042 -4.804 1.00 92.44 87 ILE A CA 1
ATOM 689 C C . ILE A 1 87 ? -13.868 -0.051 -4.169 1.00 92.44 87 ILE A C 1
ATOM 691 O O . ILE A 1 87 ? -14.469 -1.118 -4.075 1.00 92.44 87 ILE A O 1
ATOM 695 N N . ASP A 1 88 ? -14.393 1.118 -3.778 1.00 93.06 88 ASP A N 1
ATOM 696 C CA . ASP A 1 88 ? -15.708 1.262 -3.130 1.00 93.06 88 ASP A CA 1
ATOM 697 C C . ASP A 1 88 ? -15.828 0.395 -1.858 1.00 93.06 88 ASP A C 1
ATOM 699 O O . ASP A 1 88 ? -16.842 -0.264 -1.618 1.00 93.06 88 ASP A O 1
ATOM 703 N N . LEU A 1 89 ? -14.753 0.355 -1.058 1.00 94.50 89 LEU A N 1
ATOM 704 C CA . LEU A 1 89 ? -14.664 -0.410 0.184 1.00 94.50 89 LEU A CA 1
ATOM 705 C C . LEU A 1 89 ? -14.376 0.510 1.373 1.00 94.50 89 LEU A C 1
ATOM 707 O O . LEU A 1 89 ? -13.593 1.450 1.275 1.00 94.50 89 LEU A O 1
ATOM 711 N N . GLU A 1 90 ? -14.982 0.195 2.514 1.00 94.62 90 GLU A N 1
ATOM 712 C CA . GLU A 1 90 ? -14.747 0.855 3.798 1.00 94.62 90 GLU A CA 1
ATOM 713 C C . GLU A 1 90 ? -14.217 -0.183 4.794 1.00 94.62 90 GLU A C 1
ATOM 715 O O . GLU A 1 90 ? -14.761 -1.287 4.885 1.00 94.62 90 GLU A O 1
ATOM 720 N N . ILE A 1 91 ? -13.133 0.150 5.497 1.00 94.69 91 ILE A N 1
ATOM 721 C CA . ILE A 1 91 ? -12.520 -0.720 6.506 1.00 94.69 91 ILE A CA 1
ATOM 722 C C . ILE A 1 91 ? -13.130 -0.397 7.868 1.00 94.69 91 ILE A C 1
ATOM 724 O O . ILE A 1 91 ? -13.130 0.753 8.298 1.00 94.69 91 ILE A O 1
ATOM 728 N N . ASP A 1 92 ? -13.606 -1.423 8.569 1.00 95.19 92 ASP A N 1
ATOM 729 C CA . ASP A 1 92 ? -13.997 -1.303 9.972 1.00 95.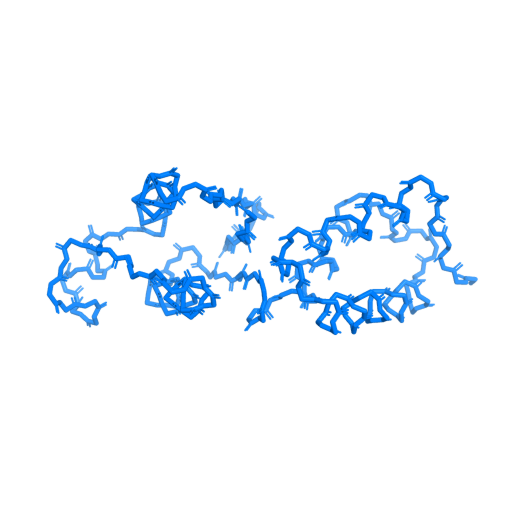19 92 ASP A CA 1
ATOM 730 C C . ASP A 1 92 ? -12.748 -1.398 10.854 1.00 95.19 92 ASP A C 1
ATOM 732 O O . ASP A 1 92 ? -12.153 -2.470 10.988 1.00 95.19 92 ASP A O 1
ATOM 736 N N . TRP A 1 93 ? -12.339 -0.277 11.448 1.00 94.44 93 TRP A N 1
ATOM 737 C CA . TRP A 1 93 ? -11.168 -0.197 12.327 1.00 94.44 93 TRP A CA 1
ATOM 738 C C . TRP A 1 93 ? -11.446 -0.648 13.768 1.00 94.44 93 TRP A C 1
ATOM 740 O O . TRP A 1 93 ? -10.536 -0.665 14.597 1.00 94.44 93 TRP A O 1
ATOM 750 N N . GLY A 1 94 ? -12.686 -1.030 14.088 1.00 90.69 94 GLY A N 1
ATOM 751 C CA . GLY A 1 94 ? -13.083 -1.457 15.430 1.00 90.69 94 GLY A CA 1
ATOM 752 C C . GLY A 1 94 ? -13.230 -0.311 16.439 1.00 90.69 94 GLY A C 1
ATOM 753 O O . GLY A 1 94 ? -13.355 -0.571 17.636 1.00 90.69 94 GLY A O 1
ATOM 754 N N . THR A 1 95 ? -13.231 0.937 15.966 1.00 90.94 95 THR A N 1
ATOM 755 C CA . THR A 1 95 ? -13.476 2.158 16.744 1.00 90.94 95 THR A CA 1
ATOM 756 C C . THR A 1 95 ? -14.439 3.075 15.989 1.00 90.94 95 THR A C 1
ATOM 758 O O . THR A 1 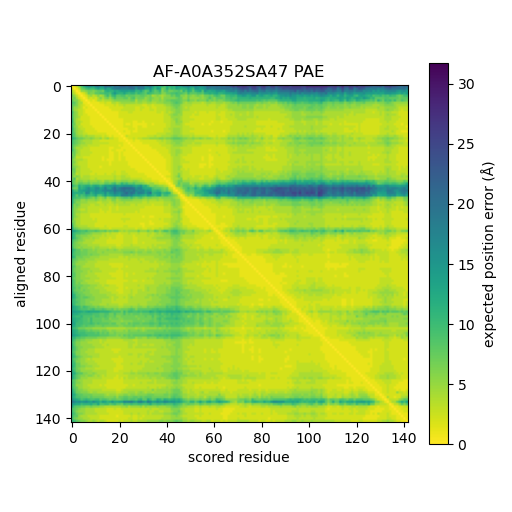95 ? -14.459 3.082 14.760 1.00 90.94 95 THR A O 1
ATOM 761 N N . ASP A 1 96 ? -15.234 3.848 16.730 1.00 88.25 96 ASP A N 1
ATOM 762 C CA . ASP A 1 96 ? -16.096 4.894 16.166 1.00 88.25 96 ASP A CA 1
ATOM 763 C C . ASP A 1 96 ? -15.305 6.177 15.833 1.00 88.25 96 ASP A C 1
ATOM 765 O O . ASP A 1 96 ? -15.790 7.017 15.074 1.00 88.25 96 ASP A O 1
ATOM 769 N N . ASP A 1 97 ? -14.111 6.336 16.416 1.00 90.06 97 ASP A N 1
ATOM 770 C CA . ASP A 1 97 ? -13.222 7.482 16.226 1.00 90.06 97 ASP A CA 1
ATOM 771 C C . ASP A 1 97 ? -11.777 6.990 16.053 1.00 90.06 97 ASP A C 1
ATOM 773 O O . ASP A 1 97 ? -11.166 6.457 16.982 1.00 90.06 97 ASP A O 1
ATOM 777 N N . THR A 1 98 ? -11.255 7.109 14.832 1.00 90.00 98 THR A N 1
ATOM 778 C CA . THR A 1 98 ? -9.884 6.710 14.481 1.00 90.00 98 THR A CA 1
ATOM 779 C C . THR A 1 98 ? -8.846 7.776 14.826 1.00 90.00 98 THR A C 1
ATOM 781 O O . THR A 1 98 ? -7.656 7.502 14.708 1.00 90.00 98 THR A O 1
ATOM 784 N N . GLU A 1 99 ? -9.278 8.975 15.228 1.00 90.62 99 GLU A N 1
ATOM 785 C CA . GLU A 1 99 ? -8.414 10.079 15.667 1.00 90.62 99 GLU A CA 1
ATOM 786 C C . GLU A 1 99 ? -8.284 10.127 17.207 1.00 90.62 99 GLU A C 1
ATOM 788 O O . GLU A 1 99 ? -7.598 10.994 17.751 1.00 90.62 99 GLU A O 1
ATOM 793 N N . ASP A 1 100 ? -8.934 9.202 17.926 1.00 93.06 100 ASP A N 1
ATOM 794 C CA . ASP A 1 100 ? -8.904 9.129 19.388 1.00 93.06 100 ASP A CA 1
ATOM 795 C C . ASP A 1 100 ? -7.520 8.717 19.928 1.00 93.06 100 ASP A C 1
ATOM 797 O O . ASP A 1 100 ? -6.946 7.704 19.526 1.00 93.06 100 ASP A O 1
ATOM 801 N N . GLU A 1 101 ? -6.990 9.494 20.880 1.00 91.19 101 GLU A N 1
ATOM 802 C CA . GLU A 1 101 ? -5.649 9.286 21.449 1.00 91.19 101 GLU A CA 1
ATOM 803 C C . GLU A 1 101 ? -5.510 7.920 22.150 1.00 91.19 101 GLU A C 1
ATOM 805 O O . GLU A 1 101 ? -4.484 7.259 21.982 1.00 91.19 101 GLU A O 1
ATOM 810 N N . ASP A 1 102 ? -6.531 7.459 22.889 1.00 92.06 102 ASP A N 1
ATOM 811 C CA . ASP A 1 102 ? -6.475 6.169 23.594 1.00 92.06 102 ASP A CA 1
ATOM 812 C C . ASP A 1 102 ? -6.455 4.999 22.591 1.00 92.06 102 ASP A C 1
ATOM 814 O O . ASP A 1 102 ? -5.791 3.983 22.826 1.00 92.06 102 ASP A O 1
ATOM 818 N N . PHE A 1 103 ? -7.162 5.132 21.462 1.00 92.00 103 PHE A N 1
ATOM 819 C CA . PHE A 1 103 ? -7.111 4.165 20.365 1.00 92.00 103 PHE A CA 1
ATOM 820 C C . PHE A 1 103 ? -5.738 4.150 19.683 1.00 92.00 103 PHE A C 1
ATOM 822 O O . PHE A 1 103 ? -5.146 3.077 19.539 1.00 92.00 103 PHE A O 1
ATOM 829 N N . LEU A 1 104 ? -5.214 5.321 19.306 1.00 91.50 104 LEU A N 1
ATOM 830 C CA . LEU A 1 104 ? -3.927 5.454 18.615 1.00 91.50 104 LEU A CA 1
ATOM 831 C C . LEU A 1 104 ? -2.753 4.946 19.467 1.00 91.50 104 LEU A C 1
ATOM 833 O O . LEU A 1 104 ? -1.855 4.291 18.940 1.00 91.50 104 LEU A O 1
ATOM 837 N N . GLU A 1 105 ? -2.765 5.190 20.782 1.00 91.94 105 GLU A N 1
ATOM 838 C CA . GLU A 1 105 ? -1.756 4.662 21.715 1.00 91.94 105 GLU A CA 1
ATOM 839 C C . GLU A 1 105 ? -1.950 3.169 22.040 1.00 91.94 105 GLU A C 1
ATOM 841 O O . GLU A 1 105 ? -1.009 2.492 22.468 1.00 91.94 105 GLU A O 1
ATOM 846 N N . GLY A 1 106 ? -3.171 2.653 21.873 1.00 92.50 106 GLY A N 1
ATOM 847 C CA . GLY A 1 106 ? -3.559 1.282 22.205 1.00 92.50 106 GLY A CA 1
ATOM 848 C C . GLY A 1 106 ? -3.405 0.266 21.072 1.00 92.50 106 GLY A C 1
ATOM 849 O O . GLY A 1 106 ? -3.585 -0.927 21.322 1.00 92.50 106 GLY A O 1
ATOM 850 N N . THR A 1 107 ? -3.086 0.716 19.858 1.00 94.12 107 THR A N 1
ATOM 851 C CA . THR A 1 107 ? -2.942 -0.118 18.657 1.00 94.12 107 THR A CA 1
ATOM 852 C C . THR A 1 107 ? -1.573 0.071 18.005 1.00 94.12 107 THR A C 1
ATOM 854 O O . THR A 1 107 ? -0.773 0.923 18.395 1.00 94.12 107 THR A O 1
ATOM 857 N N . SER A 1 108 ? -1.280 -0.737 16.993 1.00 94.00 108 SER A N 1
ATOM 858 C CA . SER A 1 108 ? -0.062 -0.637 16.199 1.00 94.00 108 SER A CA 1
ATOM 859 C C . SER A 1 108 ? -0.350 -0.817 14.711 1.00 94.00 108 SER A C 1
ATOM 861 O O . SER A 1 108 ? -1.303 -1.492 14.322 1.00 94.00 108 SER A O 1
ATOM 863 N N . VAL A 1 109 ? 0.504 -0.245 13.854 1.00 94.56 109 VAL A N 1
ATOM 864 C CA . VAL A 1 109 ? 0.375 -0.390 12.392 1.00 94.56 109 VAL A CA 1
ATOM 865 C C . VAL A 1 109 ? 0.293 -1.868 11.962 1.00 94.56 109 VAL A C 1
ATOM 867 O O . VAL A 1 109 ? -0.601 -2.192 11.181 1.00 94.56 109 VAL A O 1
ATOM 870 N N . PRO A 1 110 ? 1.117 -2.803 12.487 1.00 94.25 110 PRO A N 1
ATOM 871 C CA . PRO A 1 110 ? 0.999 -4.220 12.136 1.00 94.25 110 PRO A CA 1
ATOM 872 C C . PRO A 1 110 ? -0.345 -4.865 12.509 1.00 94.25 110 PRO A C 1
ATOM 874 O O . PRO A 1 110 ? -0.857 -5.675 11.738 1.00 94.25 110 PRO A O 1
ATOM 877 N N . GLU A 1 111 ? -0.935 -4.512 13.656 1.00 94.94 111 GLU A N 1
ATOM 878 C CA . GLU A 1 111 ? -2.253 -5.029 14.064 1.00 94.94 111 GLU A CA 1
ATOM 879 C C . GLU A 1 111 ? -3.355 -4.540 13.116 1.00 94.94 111 GLU A C 1
ATOM 881 O O . GLU A 1 111 ? -4.219 -5.313 12.695 1.00 94.94 111 GLU A O 1
ATOM 886 N N . LEU A 1 112 ? -3.284 -3.273 12.708 1.00 95.94 112 LEU A N 1
ATOM 887 C CA . LEU A 1 112 ? -4.210 -2.693 11.738 1.00 95.94 112 LEU A CA 1
ATOM 888 C C . LEU A 1 112 ? -4.016 -3.259 10.324 1.00 95.94 112 LEU A C 1
ATOM 890 O O . LEU A 1 112 ? -4.994 -3.453 9.601 1.00 95.94 112 LEU A O 1
ATOM 894 N N . MET A 1 113 ? -2.782 -3.581 9.928 1.00 95.69 113 MET A N 1
ATOM 895 C CA . MET A 1 113 ? -2.502 -4.278 8.669 1.00 95.69 113 MET A CA 1
ATOM 896 C C . MET A 1 113 ? -3.139 -5.663 8.623 1.00 95.69 113 MET A C 1
ATOM 898 O O . MET A 1 113 ? -3.692 -6.037 7.589 1.00 95.69 113 MET A O 1
ATOM 902 N N . GLU A 1 114 ? -3.067 -6.430 9.715 1.00 96.06 114 GLU A N 1
ATOM 903 C CA . GLU A 1 114 ? -3.708 -7.747 9.805 1.00 96.06 114 GLU A CA 1
ATOM 904 C C . GLU A 1 114 ? -5.233 -7.614 9.697 1.00 96.06 114 GLU A C 1
ATOM 906 O O . GLU A 1 114 ? -5.856 -8.288 8.871 1.00 96.06 114 GLU A O 1
ATOM 911 N N . LEU A 1 115 ? -5.813 -6.671 10.447 1.00 96.31 115 LEU A N 1
ATOM 912 C CA . LEU A 1 115 ? -7.242 -6.363 10.416 1.00 96.31 115 LEU A CA 1
ATOM 913 C C . LEU A 1 115 ? -7.725 -6.016 8.999 1.00 96.31 115 LEU A C 1
ATOM 915 O O . LEU A 1 115 ? -8.717 -6.572 8.515 1.00 96.31 115 LEU A O 1
ATOM 919 N N . ALA A 1 116 ? -7.026 -5.109 8.320 1.00 96.50 116 ALA A N 1
ATOM 920 C CA . ALA A 1 116 ? -7.411 -4.679 6.987 1.00 96.50 116 ALA A CA 1
ATOM 921 C C . ALA A 1 116 ? -7.174 -5.766 5.932 1.00 96.50 116 ALA A C 1
ATOM 923 O O . ALA A 1 116 ? -8.002 -5.943 5.036 1.00 96.50 116 ALA A O 1
ATOM 924 N N . ALA A 1 117 ? -6.089 -6.541 6.048 1.00 96.25 117 ALA A N 1
ATOM 925 C CA . ALA A 1 117 ? -5.819 -7.663 5.153 1.00 96.25 117 ALA A CA 1
ATOM 926 C C . ALA A 1 117 ? -6.929 -8.721 5.216 1.00 96.25 117 ALA A C 1
ATOM 928 O O . ALA A 1 117 ? -7.309 -9.273 4.180 1.00 96.25 117 ALA A O 1
ATOM 929 N N . ASP A 1 118 ? -7.472 -8.996 6.401 1.00 96.38 118 ASP A N 1
ATOM 930 C CA . ASP A 1 118 ? -8.580 -9.935 6.566 1.00 96.38 118 ASP A CA 1
ATOM 931 C C . ASP A 1 118 ? -9.874 -9.426 5.920 1.00 96.38 118 ASP A C 1
ATOM 933 O O . ASP A 1 118 ? -10.541 -10.184 5.207 1.00 96.38 118 ASP A O 1
ATOM 937 N N . GLN A 1 119 ? -10.202 -8.145 6.094 1.00 96.94 119 GLN A N 1
ATOM 938 C CA . GLN A 1 119 ? -11.388 -7.536 5.483 1.00 96.94 119 GLN A CA 1
ATOM 939 C C . GLN A 1 119 ? -11.279 -7.451 3.954 1.00 96.94 119 GLN A C 1
ATOM 941 O O . GLN A 1 119 ? -12.194 -7.877 3.243 1.00 96.94 119 GLN A O 1
ATOM 946 N N . LEU A 1 120 ? -10.134 -7.002 3.431 1.00 95.69 120 LEU A N 1
ATOM 947 C CA . LEU A 1 120 ? -9.869 -6.939 1.989 1.00 95.69 120 LEU A CA 1
ATOM 948 C C . LEU A 1 120 ? -9.937 -8.326 1.344 1.00 95.69 120 LEU A C 1
ATOM 950 O O . LEU A 1 120 ? -10.539 -8.486 0.279 1.00 95.69 120 LEU A O 1
ATOM 954 N N . ARG A 1 121 ? -9.420 -9.355 2.027 1.00 95.62 121 ARG A N 1
ATOM 955 C CA . ARG A 1 121 ? -9.490 -10.741 1.547 1.00 95.62 121 ARG A CA 1
ATOM 956 C C . ARG A 1 121 ? -10.928 -11.229 1.397 1.00 95.62 121 ARG A C 1
ATOM 958 O O . ARG A 1 121 ? -11.223 -11.942 0.439 1.00 95.62 121 ARG A O 1
ATOM 965 N N . VAL A 1 122 ? -11.829 -10.854 2.307 1.00 95.12 122 VAL A N 1
ATOM 966 C CA . VAL A 1 122 ? -13.262 -11.193 2.201 1.00 95.12 122 VAL A CA 1
ATOM 967 C C . VAL A 1 122 ? -13.903 -10.521 0.984 1.00 95.12 122 VAL A C 1
ATOM 969 O O . VAL A 1 122 ? -14.739 -11.137 0.322 1.00 95.12 122 VAL A O 1
ATOM 972 N N . ALA A 1 123 ? -13.474 -9.303 0.649 1.00 93.25 123 ALA A N 1
ATOM 973 C CA . ALA A 1 123 ? -13.913 -8.581 -0.544 1.00 93.25 123 ALA A CA 1
ATOM 974 C C . ALA A 1 123 ? -13.255 -9.068 -1.853 1.00 93.25 123 ALA A C 1
ATOM 976 O O . ALA A 1 123 ? -13.665 -8.653 -2.934 1.00 93.25 123 ALA A O 1
ATOM 977 N N . GLY A 1 124 ? -12.284 -9.985 -1.776 1.00 94.25 124 GLY A N 1
ATOM 978 C CA . GLY A 1 124 ? -11.591 -10.553 -2.935 1.00 94.25 124 GLY A CA 1
ATOM 979 C C . GLY A 1 124 ? -10.318 -9.812 -3.348 1.00 94.25 124 GLY A C 1
ATOM 980 O O . GLY A 1 124 ? -9.765 -10.136 -4.397 1.00 94.25 124 GLY A O 1
ATOM 981 N N . TYR A 1 125 ? -9.845 -8.876 -2.527 1.00 95.62 125 TYR A N 1
ATOM 982 C CA . TYR A 1 125 ? -8.604 -8.131 -2.729 1.00 95.62 125 TYR A CA 1
ATOM 983 C C . TYR A 1 125 ? -7.474 -8.676 -1.853 1.00 95.62 125 TYR A C 1
ATOM 985 O O . TYR A 1 125 ? -7.704 -9.296 -0.813 1.00 95.62 125 TYR A O 1
ATOM 993 N N . THR A 1 126 ? -6.233 -8.438 -2.264 1.00 95.62 126 THR A N 1
ATOM 994 C CA . THR A 1 126 ? -5.042 -8.778 -1.476 1.00 95.62 126 THR A CA 1
ATOM 995 C C . THR A 1 126 ? -4.304 -7.511 -1.073 1.00 95.62 126 THR A C 1
ATOM 997 O O . THR A 1 126 ? -3.866 -6.754 -1.935 1.00 95.62 126 THR A O 1
ATOM 1000 N N . LEU A 1 127 ? -4.135 -7.308 0.236 1.00 96.31 127 LEU A N 1
ATOM 1001 C CA . LEU A 1 127 ? -3.216 -6.312 0.785 1.00 96.31 127 LEU A CA 1
ATOM 1002 C C . LEU A 1 127 ? -1.811 -6.912 0.868 1.00 96.31 127 LEU A C 1
ATOM 1004 O O . LEU A 1 127 ? -1.589 -7.881 1.600 1.00 96.31 127 LEU A O 1
ATOM 1008 N N . TRP A 1 128 ? -0.875 -6.341 0.120 1.00 95.62 128 TRP A N 1
ATOM 1009 C CA . TRP A 1 128 ? 0.540 -6.685 0.194 1.00 95.62 128 TRP A CA 1
ATOM 1010 C C . TRP A 1 128 ? 1.236 -5.727 1.149 1.00 95.62 128 TRP A C 1
ATOM 1012 O O . TRP A 1 128 ? 1.169 -4.519 0.949 1.00 95.62 128 TRP A O 1
ATOM 1022 N N . ASN A 1 129 ? 1.914 -6.273 2.159 1.00 93.38 129 ASN A N 1
ATOM 1023 C CA . ASN A 1 129 ? 2.702 -5.504 3.118 1.00 93.38 129 ASN A CA 1
ATOM 1024 C C . ASN A 1 129 ? 4.182 -5.866 2.965 1.00 93.38 129 ASN A C 1
ATOM 1026 O O . ASN A 1 129 ? 4.546 -7.046 2.946 1.00 93.38 129 ASN A O 1
ATOM 1030 N N . TRP A 1 130 ? 5.025 -4.846 2.882 1.00 92.12 130 TRP A N 1
ATOM 1031 C CA . TRP A 1 130 ? 6.472 -4.933 2.808 1.00 92.12 130 TRP A CA 1
ATOM 1032 C C . TRP A 1 130 ? 7.082 -4.234 4.026 1.00 92.12 130 TRP A C 1
ATOM 1034 O O . TRP A 1 130 ? 6.930 -3.028 4.223 1.00 92.12 130 TRP A O 1
ATOM 1044 N N . ASP A 1 131 ? 7.788 -5.015 4.844 1.00 89.56 131 ASP A N 1
ATOM 1045 C CA . ASP A 1 131 ? 8.715 -4.494 5.845 1.00 89.56 131 ASP A CA 1
ATOM 1046 C C . ASP A 1 131 ? 9.978 -4.010 5.127 1.00 89.56 131 ASP A C 1
ATOM 1048 O O . ASP A 1 131 ? 10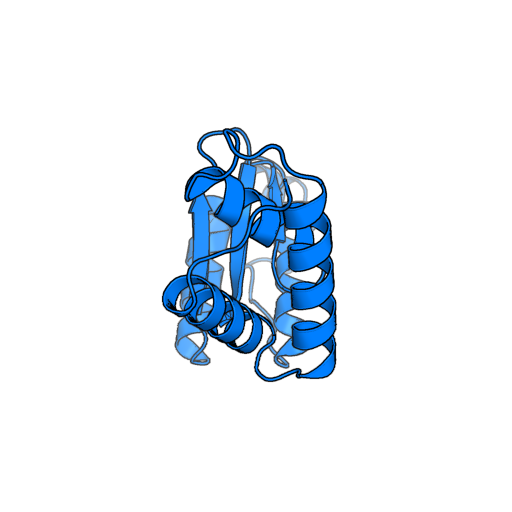.759 -4.816 4.611 1.00 89.56 131 ASP A O 1
ATOM 1052 N N . THR A 1 132 ? 10.157 -2.689 5.075 1.00 86.38 132 THR A N 1
ATOM 1053 C CA . THR A 1 132 ? 11.298 -2.061 4.392 1.00 86.38 132 THR A CA 1
ATOM 1054 C C . THR A 1 132 ? 12.628 -2.298 5.115 1.00 86.38 132 THR A C 1
ATOM 1056 O O . THR A 1 132 ? 13.671 -1.835 4.660 1.00 86.38 132 THR A O 1
ATOM 1059 N N . GLY A 1 133 ? 12.617 -3.006 6.252 1.00 78.19 133 GLY A N 1
ATOM 1060 C CA . GLY A 1 133 ? 13.787 -3.236 7.097 1.00 78.19 133 GLY A CA 1
ATOM 1061 C C . GLY A 1 133 ? 14.227 -1.993 7.876 1.00 78.19 133 GLY A C 1
ATOM 1062 O O . GLY A 1 133 ? 15.237 -2.044 8.583 1.00 78.19 133 GLY A O 1
ATOM 1063 N N . GLY A 1 134 ? 13.489 -0.888 7.741 1.00 79.12 134 GLY A N 1
ATOM 1064 C CA . GLY A 1 134 ? 13.675 0.365 8.461 1.00 79.12 134 GLY A CA 1
ATOM 1065 C C . GLY A 1 134 ? 12.497 0.692 9.379 1.00 79.12 134 GLY A C 1
ATOM 1066 O O . GLY A 1 134 ? 11.731 -0.176 9.786 1.00 79.12 134 GLY A O 1
ATOM 1067 N N . ASP A 1 135 ? 12.339 1.979 9.679 1.00 89.19 135 ASP A N 1
ATOM 1068 C CA . ASP A 1 135 ? 11.275 2.517 10.535 1.00 89.19 135 ASP A CA 1
ATOM 1069 C C . ASP A 1 135 ? 9.961 2.750 9.750 1.00 89.19 135 ASP A C 1
ATOM 1071 O O . ASP A 1 135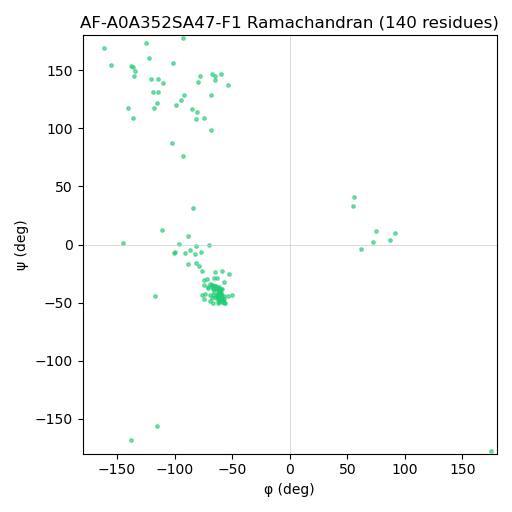 ? 9.216 3.689 10.029 1.00 89.19 135 ASP A O 1
ATOM 1075 N N . ALA A 1 136 ? 9.676 1.944 8.724 1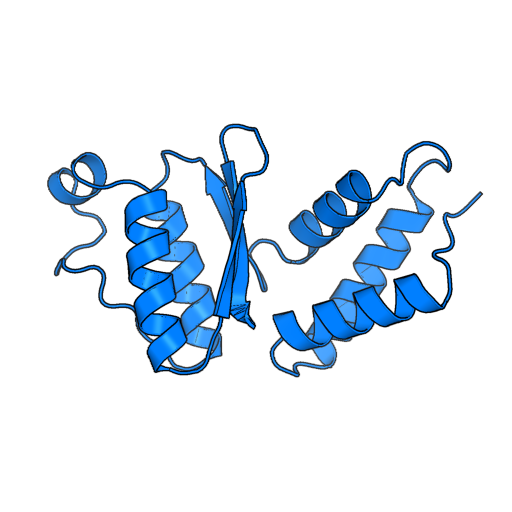.00 93.00 136 ALA A N 1
ATOM 1076 C CA . ALA A 1 136 ? 8.512 2.153 7.871 1.00 93.00 136 ALA A CA 1
ATOM 1077 C C . ALA A 1 136 ? 8.018 0.878 7.181 1.00 93.00 136 ALA A C 1
ATOM 1079 O O . ALA A 1 136 ? 8.780 -0.047 6.881 1.00 93.00 136 ALA A O 1
ATOM 1080 N N . TYR A 1 137 ? 6.733 0.885 6.858 1.00 94.44 137 TYR A N 1
ATOM 1081 C CA . TYR A 1 137 ? 6.069 -0.143 6.076 1.00 94.44 137 TYR A CA 1
ATOM 1082 C C . TYR A 1 137 ? 5.603 0.423 4.743 1.00 94.44 137 TYR A C 1
ATOM 1084 O O . TYR A 1 137 ? 5.128 1.555 4.672 1.00 94.44 137 TYR A O 1
ATOM 1092 N N . ALA A 1 138 ? 5.704 -0.388 3.696 1.00 94.62 138 ALA A N 1
ATOM 1093 C CA . ALA A 1 138 ? 5.175 -0.076 2.377 1.00 94.62 138 ALA A CA 1
ATOM 1094 C C . ALA A 1 138 ? 4.183 -1.144 1.924 1.00 94.62 138 ALA A C 1
ATOM 1096 O O . ALA A 1 138 ? 4.206 -2.273 2.414 1.00 94.62 138 ALA A O 1
ATOM 1097 N N . GLY A 1 139 ? 3.339 -0.824 0.953 1.00 94.56 139 GLY A N 1
ATOM 1098 C CA . GLY A 1 139 ? 2.435 -1.821 0.402 1.00 94.56 139 GLY A CA 1
ATOM 1099 C C . GLY A 1 139 ? 1.453 -1.281 -0.617 1.00 94.56 139 GLY A C 1
ATOM 1100 O O . GLY A 1 139 ? 1.491 -0.110 -0.988 1.00 94.56 139 GLY A O 1
ATOM 1101 N N . TRP A 1 140 ? 0.589 -2.164 -1.102 1.00 95.94 140 TRP A N 1
ATOM 1102 C CA . TRP A 1 140 ? -0.416 -1.863 -2.122 1.00 95.94 140 TRP A CA 1
ATOM 1103 C C . TRP A 1 140 ? -1.526 -2.919 -2.129 1.00 95.94 140 TRP A C 1
ATOM 1105 O O . TRP A 1 140 ? -1.412 -3.978 -1.505 1.00 95.94 140 TRP A O 1
ATOM 1115 N N . ILE A 1 141 ? -2.602 -2.633 -2.865 1.00 96.00 141 ILE A N 1
ATOM 1116 C CA . ILE A 1 141 ? -3.756 -3.524 -3.039 1.00 96.00 141 ILE A CA 1
ATOM 1117 C C . ILE A 1 141 ? -3.773 -4.059 -4.477 1.00 96.00 141 ILE A C 1
ATOM 1119 O O . ILE A 1 141 ? -3.508 -3.309 -5.415 1.00 96.00 141 ILE A O 1
ATOM 1123 N N . THR A 1 142 ? -4.088 -5.346 -4.649 1.00 94.19 142 THR A N 1
ATOM 1124 C CA . THR A 1 142 ? -4.335 -5.995 -5.956 1.00 94.19 142 THR A CA 1
ATOM 1125 C C . THR A 1 142 ? -5.599 -6.832 -5.944 1.00 94.19 142 THR A C 1
ATOM 1127 O O . THR A 1 142 ? -5.862 -7.438 -4.875 1.00 94.19 142 THR A O 1
#

Mean predicted aligned error: 4.68 Å

Solvent-accessible surface area (backbone atoms only — not comparable to full-atom values): 8120 Å² total; per-residue (Å²): 110,64,53,76,72,55,71,72,54,48,52,50,50,54,52,47,40,34,41,39,42,74,65,40,62,67,62,27,53,53,47,50,51,53,47,53,54,52,32,50,74,38,59,76,90,62,73,48,76,64,48,49,52,50,52,52,49,66,68,28,39,85,76,47,28,40,70,34,48,55,84,40,43,60,60,44,53,55,47,50,48,59,58,28,55,79,70,79,45,83,83,86,82,87,59,101,54,82,84,38,65,72,55,58,74,70,55,49,42,70,60,51,49,54,56,48,34,57,55,35,44,75,75,72,35,45,62,48,79,41,79,71,84,62,74,32,39,34,37,39,46,70

pLDDT: mean 90.15, std 8.33, range [51.91, 96.94]

Sequence (142 aa):
MAIELEDDAQDAVSRLFALINLGDTQQTTRQLTLLEEALEDAEEDDVDAEALLSQIKEIIDWESGFYVDWKDVESFIGCLNQLCERIDLEIDWGTDDTEDEDFLEGTSVPELMELAADQLRVAGYTLWNWDTGGDAYAGWIT

Foldseek 3Di:
DFDDDDPVVLVVLLVVLCQLLVNPPVLSVVLSVQLSVVRRVDDNVQDDPLSSVVSSQVSCDLPRKHKFFFLCQVRLQVSVQVNVVSVVDDADQVDPDSPDPCNSVVDTSVVSLVSVQVVCVVVVKGWDWDDNVDRMIMTGID

Secondary structure (DSSP, 8-state):
---PPPHHHHHHHHHHHHHHTTT-HHHHHHHHHHHHHHHHHS-TTS--HHHHHHHHHHHHBTTTEEEEETT-HHHHHHHHHHHHHTTT-----SSS-TT-HHHHHH--HHHHHHHHHHHHHHHT--EEEEE-SSSEEEEEE-